Protein AF-A0A6B3GD17-F1 (afdb_monomer)

Sequence (99 aa):
FHRAARALLALPESGASGMTLGEFARRGRFSAYFHAHFLTPMVSAVWSCDPVTALRYPARYLFRFLDHHGMLTIGNSPVWRTVTGGSRSYVDRVVKQLA

Foldseek 3Di:
DLVLLVVVLPDDCVPAVQDFQLNSCVVVVPDPCCLVPPQQVVQCVVVVDDSVVSRRHRSNVVSVVCVVQVNSDDDPGDDDDADVVGPVVVVVVVVVVVD

pLDDT: mean 92.09, std 7.6, range [57.88, 97.5]

Structure (mmCIF, N/CA/C/O backbone):
data_AF-A0A6B3GD17-F1
#
_entry.id   AF-A0A6B3GD17-F1
#
loop_
_atom_site.group_PDB
_atom_site.id
_atom_site.type_symbol
_atom_site.label_atom_id
_atom_site.label_alt_id
_atom_site.label_comp_id
_atom_site.label_asym_id
_atom_site.label_entity_id
_atom_site.label_seq_id
_atom_site.pdbx_PDB_ins_code
_atom_site.Cartn_x
_atom_site.Cartn_y
_atom_site.Cartn_z
_atom_site.occupancy
_atom_site.B_iso_or_equiv
_atom_site.auth_seq_id
_atom_site.auth_comp_id
_atom_site.auth_asym_id
_atom_site.auth_atom_id
_atom_site.pdbx_PDB_model_num
ATOM 1 N N . PHE A 1 1 ? 7.833 5.224 -10.939 1.00 93.25 1 PHE A N 1
ATOM 2 C CA . PHE A 1 1 ? 6.561 4.776 -10.342 1.00 93.25 1 PHE A CA 1
ATOM 3 C C . PHE A 1 1 ? 5.635 5.949 -10.004 1.00 93.25 1 PHE A C 1
ATOM 5 O O . PHE A 1 1 ? 4.663 6.119 -10.727 1.00 93.25 1 PHE A O 1
ATOM 12 N N . HIS A 1 2 ? 5.957 6.817 -9.028 1.00 95.00 2 HIS A N 1
ATOM 13 C CA . HIS A 1 2 ? 5.066 7.912 -8.576 1.00 95.00 2 HIS A CA 1
ATOM 14 C C . HIS A 1 2 ? 4.503 8.797 -9.698 1.00 95.00 2 HIS A C 1
ATOM 16 O O . HIS A 1 2 ? 3.297 9.001 -9.767 1.00 95.00 2 HIS A O 1
ATOM 22 N N . ARG A 1 3 ? 5.347 9.260 -10.633 1.00 95.38 3 ARG A N 1
ATOM 23 C CA . ARG A 1 3 ? 4.896 10.056 -11.790 1.00 95.38 3 ARG A CA 1
ATOM 24 C C . ARG A 1 3 ? 3.839 9.331 -12.635 1.00 95.38 3 ARG A C 1
ATOM 26 O O . ARG A 1 3 ? 2.854 9.940 -13.022 1.00 95.38 3 ARG A O 1
ATOM 33 N N . ALA A 1 4 ? 4.034 8.039 -12.899 1.00 95.69 4 ALA A N 1
ATOM 34 C CA . ALA A 1 4 ? 3.093 7.235 -13.680 1.00 95.69 4 ALA A CA 1
ATOM 35 C C . ALA A 1 4 ? 1.783 6.980 -12.914 1.00 95.69 4 ALA A C 1
ATOM 37 O O . ALA A 1 4 ? 0.713 7.027 -13.510 1.00 95.69 4 ALA A O 1
ATOM 38 N N . ALA A 1 5 ? 1.859 6.776 -11.595 1.00 95.75 5 ALA A N 1
ATOM 39 C CA . ALA A 1 5 ? 0.681 6.655 -10.739 1.00 95.75 5 ALA A CA 1
ATOM 40 C C . ALA A 1 5 ? -0.149 7.953 -10.736 1.00 95.75 5 ALA A C 1
ATOM 42 O O . ALA A 1 5 ? -1.354 7.911 -10.962 1.00 95.75 5 ALA A O 1
ATOM 43 N N . ARG A 1 6 ? 0.501 9.118 -10.582 1.00 95.19 6 ARG A N 1
ATOM 44 C CA . ARG A 1 6 ? -0.157 10.435 -10.665 1.00 95.19 6 ARG A CA 1
ATOM 45 C C . ARG A 1 6 ? -0.754 10.706 -12.048 1.00 95.19 6 ARG A C 1
ATOM 47 O O . ARG A 1 6 ? -1.869 11.204 -12.134 1.00 95.19 6 ARG A O 1
ATOM 54 N N . ALA A 1 7 ? -0.055 10.332 -13.121 1.00 94.50 7 ALA A N 1
ATOM 55 C CA . ALA A 1 7 ? -0.593 10.439 -14.477 1.00 94.50 7 ALA A CA 1
ATOM 56 C C . ALA A 1 7 ? -1.865 9.595 -14.648 1.00 94.50 7 ALA A C 1
ATOM 58 O O . ALA A 1 7 ? -2.825 10.066 -15.245 1.00 94.50 7 ALA A O 1
ATOM 59 N N . LEU A 1 8 ? -1.910 8.386 -14.069 1.00 93.31 8 LEU A N 1
ATOM 60 C CA . LEU A 1 8 ? -3.117 7.559 -14.080 1.00 93.31 8 LEU A CA 1
ATOM 61 C C . LEU A 1 8 ? -4.274 8.223 -13.325 1.00 93.31 8 LEU A C 1
ATOM 63 O O . LEU A 1 8 ? -5.405 8.136 -13.793 1.00 93.31 8 LEU A O 1
ATOM 67 N N . LEU A 1 9 ? -4.009 8.888 -12.196 1.00 94.06 9 LEU A N 1
ATOM 68 C CA . LEU A 1 9 ? -5.031 9.623 -11.438 1.00 94.06 9 LEU A CA 1
ATOM 69 C C . LEU A 1 9 ? -5.573 10.844 -12.192 1.00 94.06 9 LEU A C 1
ATOM 71 O O . LEU A 1 9 ? -6.756 11.141 -12.070 1.00 94.06 9 LEU A O 1
ATOM 75 N N . ALA A 1 10 ? -4.739 11.512 -12.995 1.00 93.56 10 ALA A N 1
ATOM 76 C CA . ALA A 1 10 ? -5.142 12.670 -13.795 1.00 93.56 10 ALA A CA 1
ATOM 77 C C . ALA A 1 10 ? -6.070 12.316 -14.975 1.00 93.56 10 ALA A C 1
ATOM 79 O O . ALA A 1 10 ? -6.733 13.196 -15.520 1.00 93.56 10 ALA A O 1
ATOM 80 N N . LEU A 1 11 ? -6.130 11.042 -15.382 1.00 90.44 11 LEU A N 1
ATOM 81 C CA . LEU A 1 11 ? -7.063 10.589 -16.415 1.00 90.44 11 LEU A CA 1
ATOM 82 C C . LEU A 1 11 ? -8.509 10.559 -15.879 1.00 90.44 11 LEU A C 1
ATOM 84 O O . LEU A 1 11 ? -8.703 10.207 -14.709 1.00 90.44 11 LEU A O 1
ATOM 88 N N . PRO A 1 12 ? -9.528 10.813 -16.724 1.00 86.19 12 PRO A N 1
ATOM 89 C CA . PRO A 1 12 ? -10.933 10.642 -16.356 1.00 86.19 12 PRO A CA 1
ATOM 90 C C . PRO A 1 12 ? -11.232 9.227 -15.839 1.00 86.19 12 PRO A C 1
ATOM 92 O O . PRO A 1 12 ? -10.652 8.251 -16.317 1.00 86.19 12 PRO A O 1
ATOM 95 N N . GLU A 1 13 ? -12.166 9.106 -14.892 1.00 74.38 13 GLU A N 1
ATOM 96 C CA . GLU A 1 13 ? -12.552 7.823 -14.272 1.00 74.38 13 GLU A CA 1
ATOM 97 C C . GLU A 1 13 ? -12.997 6.765 -15.300 1.00 74.38 13 GLU A C 1
ATOM 99 O O . GLU A 1 13 ? -12.702 5.579 -15.149 1.00 74.38 13 GLU A O 1
ATOM 104 N N . SER A 1 14 ? -13.616 7.193 -16.404 1.00 68.50 14 SER A N 1
ATOM 105 C CA . SER A 1 14 ? -14.059 6.321 -17.498 1.00 68.50 14 SER A CA 1
ATOM 106 C C . SER A 1 14 ? -12.920 5.684 -18.310 1.00 68.50 14 SER A C 1
ATOM 108 O O . SER A 1 14 ? -13.155 4.701 -19.006 1.00 68.50 14 SER A O 1
ATO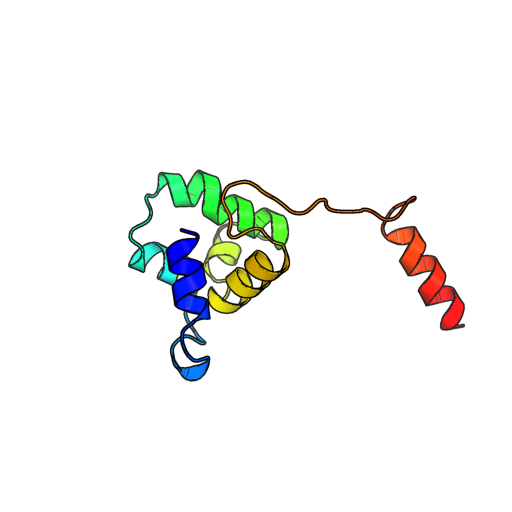M 110 N N . GLY A 1 15 ? -11.686 6.197 -18.231 1.00 57.88 15 GLY A N 1
ATOM 111 C CA . GLY A 1 15 ? -10.566 5.748 -19.071 1.00 57.88 15 GLY A CA 1
ATOM 112 C C . GLY A 1 15 ? -9.728 4.597 -18.502 1.00 57.88 15 GLY A C 1
ATOM 113 O O . GLY A 1 15 ? -8.877 4.059 -19.211 1.00 57.88 15 GLY A O 1
ATOM 114 N N . ALA A 1 16 ? -9.910 4.229 -17.226 1.00 60.91 16 ALA A N 1
ATOM 115 C CA . ALA A 1 16 ? -8.989 3.313 -16.539 1.00 60.91 16 ALA A CA 1
ATOM 116 C C . ALA A 1 16 ? -9.618 2.440 -15.433 1.00 60.91 16 ALA A C 1
ATOM 118 O O . ALA A 1 16 ? -8.870 1.851 -14.649 1.00 60.91 16 ALA A O 1
ATOM 119 N N . SER A 1 17 ? -10.951 2.339 -15.341 1.00 63.84 17 SER A N 1
ATOM 120 C CA . SER A 1 17 ? -11.633 1.745 -14.173 1.00 63.84 17 SER A CA 1
ATOM 121 C C . SER A 1 17 ? -11.333 0.258 -13.908 1.00 63.84 17 SER A C 1
ATOM 123 O O . SER A 1 17 ? -11.649 -0.233 -12.829 1.00 63.84 17 SER A O 1
ATOM 125 N N . GLY A 1 18 ? -10.697 -0.455 -14.844 1.00 82.38 18 GLY A N 1
ATOM 126 C CA . GLY A 1 18 ? -10.396 -1.887 -14.722 1.00 82.38 18 GLY A CA 1
ATOM 127 C C . GLY A 1 18 ? -8.914 -2.259 -14.643 1.00 82.38 18 GLY A C 1
ATOM 128 O O . GLY A 1 18 ? -8.609 -3.441 -14.534 1.00 82.38 18 GLY A O 1
ATOM 129 N N . MET A 1 19 ? -7.981 -1.301 -14.721 1.00 93.56 19 MET A N 1
ATOM 130 C CA . MET A 1 19 ? -6.553 -1.645 -14.738 1.00 93.56 19 MET A CA 1
ATOM 131 C C . MET A 1 19 ? -6.100 -2.160 -13.369 1.00 93.56 19 MET A C 1
ATOM 133 O O . MET A 1 19 ? -6.134 -1.432 -12.372 1.00 93.56 19 MET A O 1
ATOM 137 N N . THR A 1 20 ? -5.611 -3.395 -13.337 1.00 95.62 20 THR A N 1
ATOM 138 C CA . THR A 1 20 ? -4.979 -3.987 -12.154 1.00 95.62 20 THR A CA 1
ATOM 139 C C . THR A 1 20 ? -3.583 -3.410 -11.919 1.00 95.62 20 THR A C 1
ATOM 141 O O . THR A 1 20 ? -2.929 -2.886 -12.830 1.00 95.62 20 THR A O 1
ATOM 144 N N . LEU A 1 21 ? -3.082 -3.532 -10.691 1.00 95.31 21 LEU A N 1
ATOM 145 C CA . LEU A 1 21 ? -1.723 -3.125 -10.348 1.00 95.31 21 LEU A CA 1
ATOM 146 C C . LEU A 1 21 ? -0.665 -3.857 -11.185 1.00 95.31 21 LEU A C 1
ATOM 148 O O . LEU A 1 21 ? 0.292 -3.233 -11.647 1.00 95.31 21 LEU A O 1
ATOM 152 N N . GLY A 1 22 ? -0.846 -5.159 -11.413 1.00 95.56 22 GLY A N 1
ATOM 153 C CA . GLY A 1 22 ? 0.051 -5.962 -12.241 1.00 95.56 22 GLY A CA 1
ATOM 154 C C . GLY A 1 22 ? 0.082 -5.488 -13.696 1.00 95.56 22 GLY A C 1
ATOM 155 O O . GLY A 1 22 ? 1.155 -5.348 -14.285 1.00 95.56 22 GLY A O 1
ATOM 156 N N . GLU A 1 23 ? -1.074 -5.162 -14.280 1.00 95.69 23 GLU A N 1
ATOM 157 C CA . GLU A 1 23 ? -1.138 -4.606 -15.636 1.00 95.69 23 GLU A CA 1
ATOM 158 C C . GLU A 1 23 ? -0.497 -3.230 -15.732 1.00 95.69 23 GLU A C 1
ATOM 160 O O . GLU A 1 23 ? 0.257 -2.979 -16.677 1.00 95.69 23 GLU A O 1
ATOM 165 N N . PHE A 1 24 ? -0.762 -2.353 -14.761 1.00 95.75 24 PHE A N 1
ATOM 166 C CA . PHE A 1 24 ? -0.094 -1.060 -14.664 1.00 95.75 24 PHE A CA 1
ATOM 167 C C . PHE A 1 24 ? 1.422 -1.245 -14.640 1.00 95.75 24 PHE A C 1
ATOM 169 O O . PHE A 1 24 ? 2.151 -0.576 -15.377 1.00 95.75 24 PHE A O 1
ATOM 176 N N . ALA A 1 25 ? 1.901 -2.182 -13.824 1.00 95.81 25 ALA A N 1
ATOM 177 C CA . ALA A 1 25 ? 3.321 -2.355 -13.620 1.00 95.81 25 ALA A CA 1
ATOM 178 C C . ALA A 1 25 ? 4.030 -2.951 -14.848 1.00 95.81 25 ALA A C 1
ATOM 180 O O . ALA A 1 25 ? 5.113 -2.488 -15.227 1.00 95.81 25 ALA A O 1
ATOM 181 N N . ARG A 1 26 ? 3.361 -3.879 -15.546 1.00 95.56 26 ARG A N 1
ATOM 182 C CA . ARG A 1 26 ? 3.785 -4.411 -16.849 1.00 95.56 26 ARG A CA 1
ATOM 183 C C . ARG A 1 26 ? 3.819 -3.327 -17.928 1.00 95.56 26 ARG A C 1
ATOM 185 O O . ARG A 1 26 ? 4.825 -3.203 -18.624 1.00 95.56 26 ARG A O 1
ATOM 192 N N . ARG A 1 27 ? 2.759 -2.517 -18.063 1.00 95.12 27 ARG A N 1
ATOM 193 C CA . ARG A 1 27 ? 2.693 -1.405 -19.038 1.00 95.12 27 ARG A CA 1
ATOM 194 C C . ARG A 1 27 ? 3.765 -0.350 -18.767 1.00 95.12 27 ARG A C 1
ATOM 196 O O . ARG A 1 27 ? 4.373 0.161 -19.700 1.00 95.12 27 ARG A O 1
ATOM 203 N N . GLY A 1 28 ? 4.032 -0.069 -17.493 1.00 95.56 28 GLY A N 1
ATOM 204 C CA . GLY A 1 28 ? 5.097 0.831 -17.051 1.00 95.56 28 GLY A CA 1
ATOM 205 C C . GLY A 1 28 ? 6.513 0.261 -17.183 1.00 95.56 28 GLY A C 1
ATOM 206 O O . GLY A 1 28 ? 7.464 0.9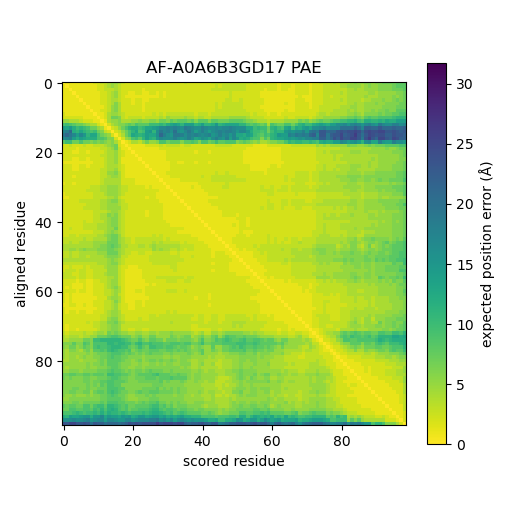83 -16.887 1.00 95.56 28 GLY A O 1
ATOM 207 N N . ARG A 1 29 ? 6.662 -1.00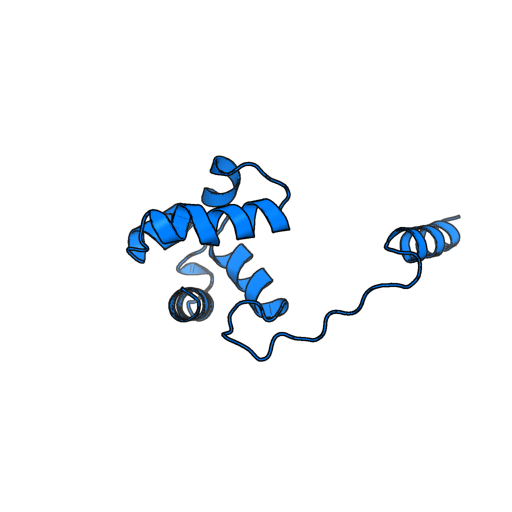4 -17.614 1.00 97.19 29 ARG A N 1
ATOM 208 C CA . ARG A 1 29 ? 7.941 -1.720 -17.757 1.00 97.19 29 ARG A CA 1
ATOM 209 C C . ARG A 1 29 ? 8.822 -1.645 -16.502 1.00 97.19 29 ARG A C 1
ATOM 211 O O . ARG A 1 29 ? 10.041 -1.514 -16.607 1.00 97.19 29 ARG A O 1
ATOM 218 N N . PHE A 1 30 ? 8.226 -1.708 -15.309 1.00 97.00 30 PHE A N 1
ATOM 219 C CA . PHE A 1 30 ? 9.024 -1.751 -14.081 1.00 97.00 30 PHE A CA 1
ATOM 220 C C . PHE A 1 30 ? 9.772 -3.087 -13.981 1.00 97.00 30 PHE A C 1
ATOM 222 O O . PHE A 1 30 ? 9.277 -4.125 -14.414 1.00 97.00 30 PHE A O 1
ATOM 229 N N . SER A 1 31 ? 10.981 -3.070 -13.420 1.00 97.44 31 SER A N 1
ATOM 230 C CA . SER A 1 31 ? 11.823 -4.268 -13.343 1.00 97.44 31 SER A CA 1
ATOM 231 C C . SER A 1 31 ? 11.230 -5.327 -12.4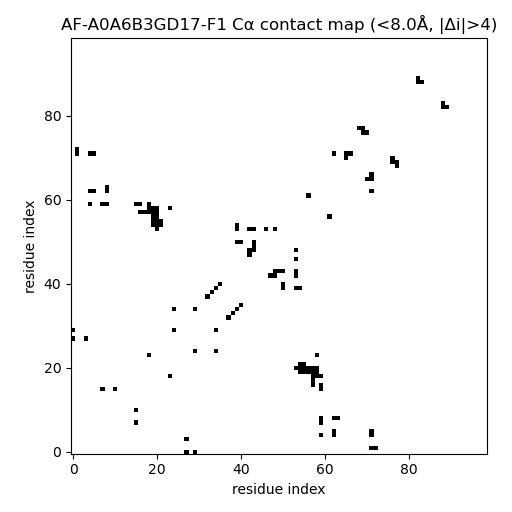11 1.00 97.44 31 SER A C 1
ATOM 233 O O . SER A 1 31 ? 10.509 -4.998 -11.467 1.00 97.44 31 SER A O 1
ATOM 235 N N . ALA A 1 32 ? 11.572 -6.600 -12.627 1.00 95.31 32 ALA A N 1
ATOM 236 C CA . ALA A 1 32 ? 11.201 -7.682 -11.711 1.00 95.31 32 ALA A CA 1
ATOM 237 C C . ALA A 1 32 ? 11.681 -7.400 -10.274 1.00 95.31 32 ALA A C 1
ATOM 239 O O . ALA A 1 32 ? 10.946 -7.626 -9.317 1.00 95.31 32 ALA A O 1
ATOM 240 N N . TYR A 1 33 ? 12.866 -6.796 -10.136 1.00 97.31 33 TYR A N 1
ATOM 241 C CA . TYR A 1 33 ? 13.392 -6.346 -8.850 1.00 97.31 33 TYR A CA 1
ATOM 242 C C . TYR A 1 33 ? 12.463 -5.329 -8.168 1.00 97.31 33 TYR A C 1
ATOM 244 O O . TYR A 1 33 ? 12.093 -5.497 -7.011 1.00 97.31 33 TYR A O 1
ATOM 252 N N . PHE A 1 34 ? 12.006 -4.303 -8.894 1.00 96.38 34 PHE A N 1
ATOM 253 C CA . PHE A 1 34 ? 11.055 -3.327 -8.356 1.00 96.38 34 PHE A CA 1
ATOM 254 C C . PHE A 1 34 ? 9.726 -3.978 -7.942 1.00 96.38 34 PHE A C 1
ATOM 256 O O . PHE A 1 34 ? 9.151 -3.619 -6.914 1.00 96.38 34 PHE A O 1
ATOM 263 N N . HIS A 1 35 ? 9.245 -4.954 -8.717 1.00 94.25 35 HIS A N 1
ATOM 264 C CA . HIS A 1 35 ? 8.029 -5.694 -8.379 1.00 94.25 35 HIS A CA 1
ATOM 265 C C . HIS A 1 35 ? 8.180 -6.467 -7.066 1.00 94.25 35 HIS A C 1
ATOM 267 O O . HIS A 1 35 ? 7.318 -6.356 -6.192 1.00 94.25 35 HIS A O 1
ATOM 273 N N . ALA A 1 36 ? 9.270 -7.221 -6.927 1.00 94.69 36 ALA A N 1
ATOM 274 C CA . ALA A 1 36 ? 9.506 -8.102 -5.788 1.00 94.69 36 ALA A CA 1
ATOM 275 C C . ALA A 1 36 ? 9.877 -7.345 -4.505 1.00 94.69 36 ALA A C 1
ATOM 277 O O . ALA A 1 36 ? 9.494 -7.773 -3.421 1.00 94.69 36 ALA A O 1
ATOM 278 N N . HIS A 1 37 ? 10.589 -6.220 -4.615 1.00 96.31 37 HIS A N 1
ATOM 279 C CA . HIS A 1 37 ? 11.185 -5.547 -3.455 1.00 96.31 37 HIS A CA 1
ATOM 280 C C . HIS A 1 37 ? 10.523 -4.225 -3.067 1.00 96.31 37 HIS A C 1
ATOM 282 O O . HIS A 1 37 ? 10.812 -3.700 -1.996 1.00 96.31 37 HIS A O 1
ATOM 288 N N . PHE A 1 38 ? 9.631 -3.681 -3.898 1.00 93.94 38 PHE A N 1
ATOM 289 C CA . PHE A 1 38 ? 8.903 -2.457 -3.566 1.00 93.94 38 PHE A CA 1
ATOM 290 C C . PHE A 1 38 ? 7.401 -2.617 -3.768 1.00 93.94 38 PHE A C 1
ATOM 292 O O . PHE A 1 38 ? 6.634 -2.490 -2.818 1.00 93.94 38 PHE A O 1
ATOM 299 N N . LEU A 1 39 ? 6.971 -2.918 -4.996 1.00 94.69 39 LEU A N 1
ATOM 300 C CA . LEU A 1 39 ? 5.558 -2.830 -5.359 1.00 94.69 39 LEU A CA 1
ATOM 301 C C . LEU A 1 39 ? 4.693 -3.832 -4.593 1.00 94.69 39 LEU A C 1
ATOM 303 O O . LEU A 1 39 ? 3.703 -3.448 -3.977 1.00 94.69 39 LEU A O 1
ATOM 307 N N . THR A 1 40 ? 5.075 -5.108 -4.636 1.00 95.19 40 THR A N 1
ATOM 308 C CA . THR A 1 40 ? 4.292 -6.184 -4.023 1.00 95.19 40 THR A CA 1
ATOM 309 C C . THR A 1 40 ? 4.330 -6.103 -2.497 1.00 95.19 40 THR A C 1
ATOM 311 O O . THR A 1 40 ? 3.255 -6.064 -1.903 1.00 95.19 40 THR A O 1
ATOM 314 N N . PRO A 1 41 ? 5.505 -5.962 -1.840 1.00 95.94 41 PRO A N 1
ATOM 315 C CA . PRO A 1 41 ? 5.556 -5.839 -0.383 1.00 95.94 41 PRO A CA 1
ATOM 316 C C . PRO A 1 41 ? 4.775 -4.636 0.157 1.00 95.94 41 PRO A C 1
ATOM 318 O O . PRO A 1 41 ? 4.083 -4.767 1.162 1.00 95.94 41 PRO A O 1
ATOM 321 N N . MET A 1 42 ? 4.827 -3.481 -0.521 1.00 94.25 42 MET A N 1
ATOM 322 C CA . MET A 1 42 ? 4.091 -2.281 -0.106 1.00 94.25 42 MET A CA 1
ATOM 323 C C . MET A 1 42 ? 2.577 -2.525 -0.076 1.00 94.25 42 MET A C 1
ATOM 325 O O . MET A 1 42 ? 1.905 -2.158 0.886 1.00 94.25 42 MET A O 1
ATOM 329 N N . VAL A 1 43 ? 2.030 -3.145 -1.122 1.00 94.94 43 VAL A N 1
ATOM 330 C CA . VAL A 1 43 ? 0.583 -3.382 -1.224 1.00 94.94 43 VAL A CA 1
ATOM 331 C C . VAL A 1 43 ? 0.153 -4.542 -0.332 1.00 94.94 43 VAL A C 1
ATOM 333 O O . VAL A 1 43 ? -0.850 -4.433 0.367 1.00 94.94 43 VAL A O 1
ATOM 336 N N . SER A 1 44 ? 0.937 -5.614 -0.252 1.00 96.00 44 SER A N 1
ATOM 337 C CA . SER A 1 44 ? 0.676 -6.685 0.712 1.00 96.00 44 SER A CA 1
ATOM 338 C C . SER A 1 44 ? 0.643 -6.167 2.152 1.00 96.00 44 SER A C 1
ATOM 340 O O . SER A 1 44 ? -0.242 -6.565 2.904 1.00 96.00 44 SER A O 1
ATOM 342 N N . ALA A 1 45 ? 1.535 -5.244 2.529 1.00 94.44 45 ALA A N 1
ATOM 343 C CA . ALA A 1 45 ? 1.562 -4.668 3.874 1.00 94.44 45 ALA A CA 1
ATOM 344 C C . ALA A 1 45 ? 0.318 -3.822 4.182 1.00 94.44 45 ALA A C 1
ATOM 346 O O . ALA A 1 45 ? -0.288 -3.977 5.239 1.00 94.44 45 ALA A O 1
ATOM 347 N N . VAL A 1 46 ? -0.091 -2.945 3.263 1.00 91.88 46 VAL A N 1
ATOM 348 C CA . VAL A 1 46 ? -1.219 -2.035 3.516 1.00 91.88 46 VAL A CA 1
ATOM 349 C C . VAL A 1 46 ? -2.570 -2.765 3.473 1.00 91.88 46 VAL A C 1
ATOM 351 O O . VAL A 1 46 ? -3.464 -2.423 4.242 1.00 91.88 46 VAL A O 1
ATOM 354 N N . TRP A 1 47 ? -2.717 -3.796 2.635 1.00 92.00 47 TRP A N 1
ATOM 355 C CA . TRP A 1 47 ? -3.964 -4.568 2.512 1.00 92.00 47 TRP A CA 1
ATOM 356 C C . TRP A 1 47 ? -3.953 -5.896 3.272 1.00 92.00 47 TRP A C 1
ATOM 358 O O . TRP A 1 47 ? -4.934 -6.631 3.203 1.00 92.00 47 TRP A O 1
ATOM 368 N N . SER A 1 48 ? -2.869 -6.211 3.990 1.00 94.38 48 SER A N 1
ATOM 369 C CA . SER A 1 48 ? -2.703 -7.476 4.723 1.00 94.38 48 SER A CA 1
ATOM 370 C C . SER A 1 48 ? -3.086 -8.698 3.871 1.00 94.38 48 SER A C 1
ATOM 372 O O . SER A 1 48 ? -3.848 -9.561 4.302 1.00 94.38 48 SER A O 1
ATOM 374 N N . CYS A 1 49 ? -2.593 -8.741 2.629 1.00 94.38 49 CYS A N 1
ATOM 375 C CA . CYS A 1 49 ? -2.953 -9.755 1.635 1.00 94.38 49 CYS A CA 1
ATOM 376 C C . CYS A 1 49 ? -1.722 -10.407 0.996 1.00 94.38 49 CYS A C 1
ATOM 378 O O . CYS A 1 49 ? -0.612 -9.865 1.037 1.00 94.38 49 CYS A O 1
ATOM 380 N N . ASP A 1 50 ? -1.917 -11.576 0.384 1.00 96.12 50 ASP A N 1
ATOM 381 C CA . ASP A 1 50 ? -0.846 -12.301 -0.293 1.00 96.12 50 ASP A CA 1
ATOM 382 C C . ASP A 1 50 ? -0.355 -11.575 -1.572 1.00 96.12 50 ASP A C 1
A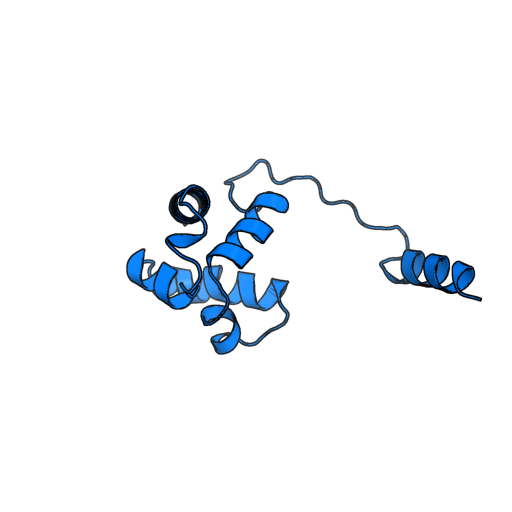TOM 384 O O . ASP A 1 50 ? -1.077 -10.752 -2.149 1.00 96.12 50 ASP A O 1
ATOM 388 N N . PRO A 1 51 ? 0.866 -11.884 -2.052 1.00 92.69 51 PRO A N 1
ATOM 389 C CA . PRO A 1 51 ? 1.461 -11.253 -3.232 1.00 92.69 51 PRO A CA 1
ATOM 390 C C . PRO A 1 51 ? 0.619 -11.320 -4.514 1.00 92.69 51 PRO A C 1
ATOM 392 O O . PRO A 1 51 ? 0.634 -10.383 -5.317 1.00 92.69 51 PRO A O 1
ATOM 395 N N . VAL A 1 52 ? -0.102 -12.422 -4.738 1.00 93.56 52 VAL A N 1
ATOM 396 C CA . VAL A 1 52 ? -0.897 -12.616 -5.959 1.00 93.56 52 VAL A CA 1
ATOM 397 C C . VAL A 1 52 ? -2.136 -11.733 -5.905 1.00 93.56 52 VAL A C 1
ATOM 399 O O . VAL A 1 52 ? -2.459 -11.058 -6.888 1.00 93.56 52 VAL A O 1
ATOM 402 N N . THR A 1 53 ? -2.796 -11.683 -4.749 1.00 93.88 53 THR A N 1
ATOM 403 C CA . THR A 1 53 ? -3.937 -10.792 -4.507 1.00 93.88 53 THR A CA 1
ATOM 404 C C . THR A 1 53 ? -3.536 -9.323 -4.622 1.00 93.88 53 THR A C 1
ATOM 406 O O . THR A 1 53 ? -4.236 -8.553 -5.284 1.00 93.88 53 THR A O 1
ATOM 409 N N . ALA A 1 54 ? -2.373 -8.941 -4.089 1.00 94.00 54 ALA A N 1
ATOM 410 C CA . ALA A 1 54 ? -1.859 -7.574 -4.176 1.00 94.00 54 ALA A CA 1
ATOM 411 C C . ALA A 1 54 ? -1.766 -7.062 -5.629 1.00 94.00 54 ALA A C 1
ATOM 413 O O . ALA A 1 54 ? -2.148 -5.927 -5.920 1.00 94.00 54 ALA A O 1
ATOM 414 N N . LEU A 1 55 ? -1.318 -7.900 -6.572 1.00 93.81 55 LEU A N 1
ATOM 415 C CA . LEU A 1 55 ? -1.181 -7.512 -7.984 1.00 93.81 55 LEU A CA 1
ATOM 416 C C . LEU A 1 55 ? -2.514 -7.423 -8.742 1.00 93.81 55 LEU A C 1
ATOM 418 O O . LEU A 1 55 ? -2.579 -6.749 -9.772 1.00 93.81 55 LEU A O 1
ATOM 422 N N . ARG A 1 56 ? -3.576 -8.067 -8.250 1.00 94.38 56 ARG A N 1
ATOM 423 C CA . ARG A 1 56 ? -4.927 -8.002 -8.842 1.00 94.38 56 ARG A CA 1
ATOM 424 C C . ARG A 1 56 ? -5.703 -6.761 -8.417 1.00 94.38 56 ARG A C 1
ATOM 426 O O . ARG A 1 56 ? -6.745 -6.462 -8.992 1.00 94.38 56 ARG A O 1
ATOM 433 N N . TYR A 1 57 ? -5.200 -6.039 -7.423 1.00 91.75 57 TYR A N 1
ATOM 434 C CA . TYR A 1 57 ? -5.888 -4.895 -6.859 1.00 91.75 57 TYR A CA 1
ATOM 435 C C . TYR A 1 57 ? -6.037 -3.746 -7.883 1.00 91.75 57 TYR A C 1
ATOM 437 O O . TYR A 1 57 ? -5.106 -3.511 -8.664 1.00 91.75 57 TYR A O 1
ATOM 445 N N . PRO A 1 58 ? -7.166 -3.007 -7.907 1.00 93.75 58 PRO A N 1
ATOM 446 C CA . PRO A 1 58 ? -7.363 -1.907 -8.852 1.00 93.75 58 PRO A CA 1
ATOM 447 C C . PRO A 1 58 ? -6.321 -0.794 -8.670 1.00 93.75 58 PRO A C 1
ATOM 449 O O . PRO A 1 58 ? -6.231 -0.168 -7.608 1.00 93.75 58 PRO A O 1
ATOM 452 N N . ALA A 1 59 ? -5.551 -0.504 -9.724 1.00 94.56 59 ALA A N 1
ATOM 453 C CA . ALA A 1 59 ? -4.420 0.423 -9.667 1.00 94.56 59 ALA A CA 1
ATOM 454 C C . ALA A 1 59 ? -4.856 1.843 -9.281 1.00 94.56 59 ALA A C 1
ATOM 456 O O . ALA A 1 59 ? -4.233 2.478 -8.433 1.00 94.56 59 ALA A O 1
ATOM 457 N N . ARG A 1 60 ? -5.964 2.331 -9.856 1.00 94.38 60 ARG A N 1
ATOM 458 C CA . ARG A 1 60 ? -6.499 3.668 -9.557 1.00 94.38 60 ARG A CA 1
ATOM 459 C C . ARG A 1 60 ? -6.857 3.829 -8.084 1.00 94.38 60 ARG A C 1
ATOM 461 O O . ARG A 1 60 ? -6.471 4.822 -7.474 1.00 94.38 60 ARG A O 1
ATOM 468 N N . TYR A 1 61 ? -7.577 2.857 -7.523 1.00 92.31 61 TYR A N 1
ATOM 469 C CA . TYR A 1 61 ? -7.980 2.905 -6.120 1.00 92.31 61 TYR A CA 1
ATOM 470 C C . TYR A 1 61 ? -6.751 2.933 -5.213 1.00 92.31 61 TYR A C 1
ATOM 472 O O . TYR A 1 61 ? -6.653 3.783 -4.329 1.00 92.31 61 TYR A O 1
ATOM 480 N N . LEU A 1 62 ? -5.785 2.043 -5.468 1.00 94.12 62 LEU A N 1
ATOM 481 C CA . LEU A 1 62 ? -4.519 2.024 -4.741 1.00 94.12 62 LEU A CA 1
ATOM 482 C C . LEU A 1 62 ? -3.814 3.380 -4.814 1.00 94.12 62 LEU A C 1
ATOM 484 O O . LEU A 1 62 ? -3.410 3.917 -3.790 1.00 94.12 62 LEU A O 1
ATOM 488 N N . PHE A 1 63 ? -3.668 3.961 -6.002 1.00 95.06 63 PHE A N 1
ATOM 489 C CA . PHE A 1 63 ? -2.942 5.222 -6.148 1.00 95.06 63 PHE A CA 1
ATOM 490 C C . PHE A 1 63 ? -3.661 6.385 -5.482 1.00 95.06 63 PHE A C 1
ATOM 492 O O . PHE A 1 63 ? -2.990 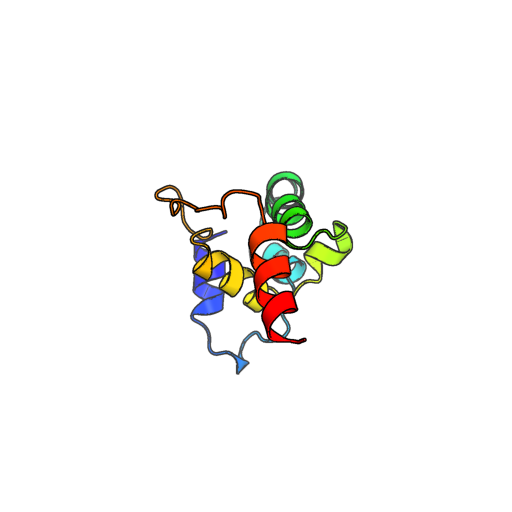7.236 -4.908 1.00 95.06 63 PHE A O 1
ATOM 499 N N . ARG A 1 64 ? -4.998 6.398 -5.476 1.00 94.75 64 ARG A N 1
ATOM 500 C CA . ARG A 1 64 ? -5.769 7.396 -4.729 1.00 94.75 64 ARG A CA 1
ATOM 501 C C . ARG A 1 64 ? -5.525 7.274 -3.228 1.00 94.75 64 ARG A C 1
ATOM 503 O O . ARG A 1 64 ? -5.305 8.284 -2.568 1.00 94.75 64 ARG A O 1
ATOM 510 N N . PHE A 1 65 ? -5.497 6.045 -2.706 1.00 94.38 65 PHE A N 1
ATOM 511 C CA . PHE A 1 65 ? -5.109 5.793 -1.320 1.00 94.38 65 PHE A CA 1
ATOM 512 C C . PHE A 1 65 ? -3.695 6.321 -1.049 1.00 94.38 65 PHE A C 1
ATOM 514 O O . PHE A 1 65 ? -3.510 7.125 -0.141 1.00 94.38 65 PHE A O 1
ATOM 521 N N . LEU A 1 66 ? -2.705 5.933 -1.856 1.00 94.06 66 LEU A N 1
ATOM 522 C CA . LEU A 1 66 ? -1.317 6.359 -1.660 1.00 94.06 66 LEU A CA 1
ATOM 523 C C . LEU A 1 66 ? -1.154 7.886 -1.753 1.00 94.06 66 LEU A C 1
ATOM 525 O O . LEU A 1 66 ? -0.376 8.453 -0.993 1.00 94.06 66 LEU A O 1
ATOM 529 N N . ASP A 1 67 ? -1.879 8.564 -2.645 1.00 94.25 67 ASP A N 1
ATOM 530 C CA . ASP A 1 67 ? -1.833 10.027 -2.773 1.00 94.25 67 ASP A CA 1
ATOM 531 C C . ASP A 1 67 ? -2.410 10.721 -1.532 1.00 94.25 67 ASP A C 1
ATOM 533 O O . ASP A 1 67 ? -1.746 11.580 -0.954 1.00 94.25 67 ASP A O 1
ATOM 537 N N . HIS A 1 68 ? -3.576 10.275 -1.045 1.00 92.50 68 HIS A N 1
ATOM 538 C CA . HIS A 1 68 ? -4.174 10.791 0.195 1.00 92.50 68 HIS A CA 1
ATOM 539 C C . HIS A 1 68 ? -3.270 10.602 1.423 1.00 92.50 68 HIS A C 1
ATOM 541 O O . HIS A 1 68 ? -3.313 11.407 2.349 1.00 92.50 68 HIS A O 1
ATOM 547 N N . HIS A 1 69 ? -2.438 9.559 1.430 1.00 91.81 69 HIS A N 1
ATOM 548 C CA . HIS A 1 69 ? -1.513 9.261 2.525 1.00 91.81 69 HIS A CA 1
ATOM 549 C C . HIS A 1 69 ? -0.125 9.898 2.339 1.00 91.81 69 HIS A C 1
ATOM 551 O O . HIS A 1 69 ? 0.783 9.650 3.136 1.00 91.81 69 HIS A O 1
ATOM 557 N N . GLY A 1 70 ? 0.070 10.707 1.290 1.00 91.56 70 GLY A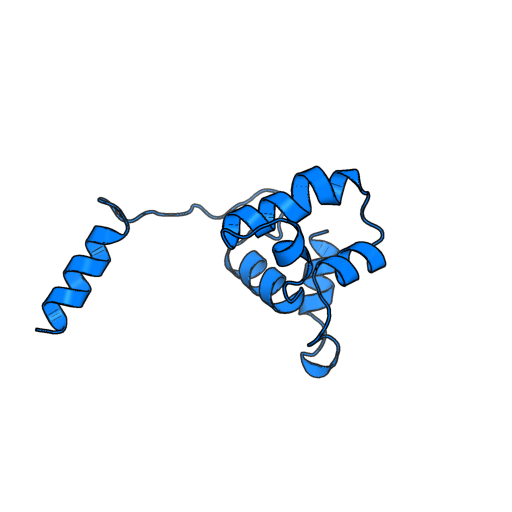 N 1
ATOM 558 C CA . GLY A 1 70 ? 1.356 11.337 0.993 1.00 91.56 70 GLY A CA 1
ATOM 559 C C . GLY A 1 70 ? 2.454 10.330 0.635 1.00 91.56 70 GLY A C 1
ATOM 560 O O . GLY A 1 70 ? 3.628 10.598 0.853 1.00 91.56 70 GLY A O 1
ATOM 561 N N . MET A 1 71 ? 2.090 9.165 0.096 1.00 92.19 71 MET A N 1
ATOM 562 C CA . MET A 1 71 ? 3.007 8.073 -0.257 1.00 92.19 71 MET A CA 1
ATOM 563 C C . MET A 1 71 ? 3.433 8.093 -1.735 1.00 92.19 71 MET A C 1
ATOM 565 O O . MET A 1 71 ? 4.215 7.251 -2.161 1.00 92.19 71 MET A O 1
ATOM 569 N N . LEU A 1 72 ? 2.950 9.053 -2.539 1.00 93.19 72 LEU A N 1
ATOM 570 C CA . LEU A 1 72 ? 3.366 9.254 -3.939 1.00 93.19 72 LEU A CA 1
ATOM 571 C C . LEU A 1 72 ? 4.386 10.395 -4.110 1.00 93.19 72 LEU A C 1
ATOM 573 O O . LEU A 1 72 ? 4.347 11.140 -5.096 1.00 93.19 72 LEU A O 1
ATOM 577 N N . THR A 1 73 ? 5.291 10.565 -3.150 1.00 88.56 73 THR A N 1
ATOM 578 C CA . THR A 1 73 ? 6.362 11.577 -3.164 1.00 88.56 73 THR A CA 1
ATOM 579 C C . THR A 1 73 ? 7.709 10.946 -2.811 1.00 88.56 73 THR A C 1
ATOM 581 O O . THR A 1 73 ? 7.772 9.811 -2.344 1.00 88.56 73 THR A O 1
ATOM 584 N N . ILE A 1 74 ? 8.798 11.657 -3.090 1.00 85.69 74 ILE A N 1
ATOM 585 C CA . ILE A 1 74 ? 10.141 11.311 -2.621 1.00 85.69 74 ILE A CA 1
ATOM 586 C C . ILE A 1 74 ? 10.512 12.362 -1.574 1.00 85.69 74 ILE A C 1
ATOM 588 O O . ILE A 1 74 ? 10.655 13.534 -1.912 1.00 85.69 74 ILE A O 1
ATOM 592 N N . GLY A 1 75 ? 10.635 11.947 -0.312 1.00 84.25 75 GLY A N 1
ATOM 593 C CA . GLY A 1 75 ? 10.823 12.872 0.809 1.00 84.25 75 GLY A CA 1
ATOM 594 C C . GLY A 1 75 ? 9.561 13.674 1.150 1.00 84.25 75 GLY A C 1
ATOM 595 O O . GLY A 1 75 ? 8.522 13.527 0.506 1.00 84.25 75 GLY A O 1
ATOM 596 N N . ASN A 1 76 ? 9.651 14.515 2.185 1.00 83.75 76 ASN A N 1
ATOM 597 C CA . ASN A 1 76 ? 8.528 15.301 2.722 1.00 83.75 76 ASN A CA 1
ATOM 598 C C . ASN A 1 76 ? 7.294 14.455 3.078 1.00 83.75 76 ASN A C 1
ATOM 600 O O . ASN A 1 76 ? 6.157 14.885 2.882 1.00 83.75 76 ASN A O 1
ATOM 604 N N . SER A 1 77 ? 7.517 13.240 3.586 1.00 83.69 77 SER A N 1
ATOM 605 C CA . SER A 1 77 ? 6.430 12.397 4.072 1.00 83.69 77 SER A CA 1
ATOM 606 C C . SER A 1 77 ? 5.675 13.120 5.191 1.00 83.69 77 SER A C 1
ATOM 608 O O . SER A 1 77 ? 6.312 13.729 6.057 1.00 83.69 77 SER A O 1
ATOM 610 N N . PRO A 1 78 ? 4.333 13.058 5.204 1.00 87.19 78 PRO A N 1
ATOM 611 C CA . PRO A 1 78 ? 3.564 13.658 6.281 1.00 87.19 78 PRO A CA 1
ATOM 612 C C . PRO A 1 78 ? 3.943 13.023 7.622 1.00 87.19 78 PRO A C 1
ATOM 614 O O . PRO A 1 78 ? 4.288 11.843 7.697 1.00 87.19 78 PRO A O 1
ATOM 617 N N . VAL A 1 79 ? 3.849 13.801 8.698 1.00 90.06 79 VAL A N 1
ATOM 618 C CA . VAL A 1 79 ? 4.021 13.275 10.056 1.00 90.06 79 VAL A CA 1
ATOM 619 C C . VAL A 1 79 ? 2.737 12.554 10.449 1.00 90.06 79 VAL A C 1
ATOM 621 O O . VAL A 1 79 ? 1.70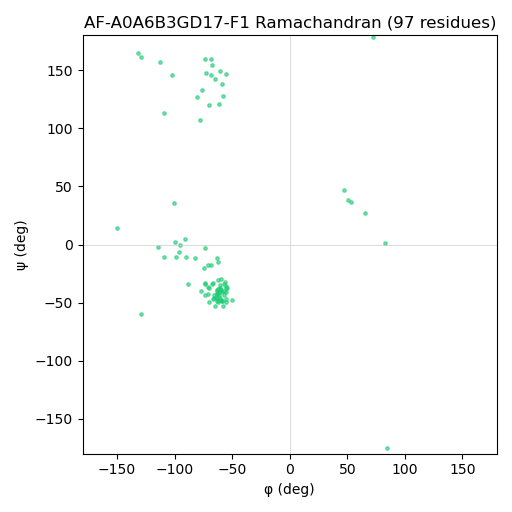7 13.185 10.692 1.00 90.06 79 VAL A O 1
ATOM 624 N N . TRP A 1 80 ? 2.790 11.226 10.492 1.00 90.19 80 TRP A N 1
ATOM 625 C CA . TRP A 1 80 ? 1.647 10.413 10.894 1.00 90.19 80 TRP A CA 1
ATOM 626 C C . TRP A 1 80 ? 1.490 10.468 12.412 1.00 90.19 80 TRP A C 1
ATOM 628 O O . TRP A 1 80 ? 2.454 10.308 13.160 1.00 90.19 80 TRP A O 1
ATOM 638 N N . ARG A 1 81 ? 0.260 10.697 12.870 1.00 92.62 81 ARG A N 1
ATOM 639 C CA . ARG A 1 81 ? -0.091 10.678 14.292 1.00 92.62 81 ARG A CA 1
ATOM 640 C C . ARG A 1 81 ? -0.796 9.376 14.624 1.00 92.62 81 ARG A C 1
ATOM 642 O O . ARG A 1 81 ? -1.567 8.857 13.822 1.00 92.62 81 ARG A O 1
ATOM 649 N N . THR A 1 82 ? -0.564 8.885 15.831 1.00 94.00 82 THR A N 1
ATOM 650 C CA . THR A 1 82 ? -1.270 7.734 16.386 1.00 94.00 82 THR A CA 1
ATOM 651 C C . THR A 1 82 ? -2.144 8.176 17.552 1.00 94.00 82 THR A C 1
ATOM 653 O O . THR A 1 82 ? -1.926 9.223 18.163 1.00 94.00 82 THR A O 1
ATOM 656 N N . VAL A 1 83 ? -3.172 7.385 17.850 1.00 96.00 83 VAL A N 1
ATOM 657 C CA . VAL A 1 83 ? -4.001 7.592 19.039 1.00 96.00 83 VAL A CA 1
ATOM 658 C C . VAL A 1 83 ? -3.272 7.004 20.243 1.00 96.00 83 VAL A C 1
ATOM 660 O O . VAL A 1 83 ? -2.899 5.830 20.229 1.00 96.00 83 VAL A O 1
ATOM 663 N N . THR A 1 84 ? -3.094 7.795 21.301 1.00 96.31 84 THR A N 1
ATOM 664 C CA . THR A 1 84 ? -2.545 7.309 22.574 1.00 96.31 84 THR A CA 1
ATOM 665 C C . THR A 1 84 ? -3.408 6.165 23.121 1.00 96.31 84 THR A C 1
ATOM 667 O O . THR A 1 84 ? -4.632 6.280 23.225 1.00 96.31 84 THR A O 1
ATOM 670 N N . GLY A 1 85 ? -2.776 5.033 23.444 1.00 95.69 85 GLY A N 1
ATOM 671 C CA . GLY A 1 85 ? -3.468 3.796 23.839 1.00 95.69 85 GLY A CA 1
ATOM 672 C C . GLY A 1 85 ? -3.971 2.930 22.671 1.00 95.69 85 GLY A C 1
ATOM 673 O O . GLY A 1 85 ? -4.538 1.866 22.902 1.00 95.69 85 GLY A O 1
ATOM 674 N N . GLY A 1 86 ? -3.727 3.335 21.420 1.00 96.38 86 GLY A N 1
ATOM 675 C CA . GLY A 1 86 ? -4.013 2.542 20.223 1.00 96.38 86 GLY A CA 1
ATOM 676 C C . GLY A 1 86 ? -5.450 2.652 19.710 1.00 96.38 86 GLY A C 1
ATOM 677 O O . GLY A 1 86 ? -6.263 3.431 20.206 1.00 96.38 86 GLY A O 1
ATOM 678 N N . SER A 1 87 ? -5.766 1.861 18.679 1.00 95.69 87 SER A N 1
ATOM 679 C CA . SER A 1 87 ? -7.074 1.901 18.010 1.00 95.69 87 SER A CA 1
ATOM 680 C C . SER A 1 87 ? -8.239 1.521 18.928 1.00 95.69 87 SER A C 1
ATOM 682 O O . SER A 1 87 ? -9.327 2.084 18.816 1.00 95.69 87 SER A O 1
ATOM 684 N N . ARG A 1 88 ? -7.995 0.643 19.909 1.00 96.12 88 ARG A N 1
ATOM 685 C CA . ARG A 1 88 ? -8.980 0.269 20.934 1.00 96.12 88 ARG A CA 1
ATOM 686 C C . ARG A 1 88 ? -9.549 1.491 21.666 1.00 96.12 88 ARG A C 1
ATOM 688 O O . ARG A 1 88 ? -10.751 1.553 21.885 1.00 96.12 88 ARG A O 1
ATOM 695 N N . SER A 1 89 ? -8.725 2.511 21.932 1.00 97.31 89 SER A N 1
ATOM 696 C CA . SER A 1 89 ? -9.141 3.734 22.632 1.00 97.31 89 SER A CA 1
ATOM 697 C C . SER A 1 89 ? -10.296 4.482 21.962 1.00 97.31 89 SER A C 1
ATOM 699 O O . SER A 1 89 ? -11.078 5.135 22.660 1.00 97.31 89 SER A O 1
ATOM 701 N N . TYR A 1 90 ? -10.382 4.474 20.625 1.00 95.19 90 TYR A N 1
ATOM 702 C CA . TYR A 1 90 ? -11.503 5.111 19.926 1.00 95.19 90 TYR A CA 1
ATOM 703 C C . TYR A 1 90 ? -12.675 4.144 19.743 1.00 95.19 90 TYR A C 1
ATOM 705 O O . TYR A 1 90 ? -13.818 4.581 19.845 1.00 95.19 90 TYR A O 1
ATOM 713 N N . VAL A 1 91 ? -12.414 2.846 19.550 1.00 96.62 91 VAL A N 1
ATOM 714 C CA . VAL A 1 91 ? -13.468 1.820 19.469 1.00 96.62 91 VAL A CA 1
ATOM 715 C C . VAL A 1 91 ? -14.292 1.803 20.757 1.00 96.62 91 VAL A C 1
ATOM 717 O O . VAL A 1 91 ? -15.512 1.930 20.697 1.00 96.62 91 VAL A O 1
ATOM 720 N N . ASP A 1 92 ? -13.637 1.770 21.919 1.00 96.69 92 ASP A N 1
ATOM 721 C CA . ASP A 1 92 ? -14.307 1.753 23.225 1.00 96.69 92 ASP A CA 1
ATOM 722 C C . ASP A 1 92 ? -15.173 3.003 23.450 1.00 96.69 92 ASP A C 1
ATOM 724 O O . ASP A 1 92 ? -16.228 2.933 24.079 1.00 96.69 92 ASP A O 1
ATOM 728 N N . ARG A 1 93 ? -14.746 4.166 22.937 1.00 95.69 93 ARG A N 1
ATOM 729 C CA . ARG A 1 93 ? -15.526 5.411 23.026 1.00 95.69 93 ARG A CA 1
ATOM 730 C C . ARG A 1 93 ? -16.757 5.384 22.129 1.00 95.69 93 ARG A C 1
ATOM 732 O O . ARG A 1 93 ? -17.811 5.812 22.580 1.00 95.69 93 ARG A O 1
ATOM 739 N N . VAL A 1 94 ? -16.625 4.891 20.897 1.00 97.00 94 VAL A N 1
ATOM 740 C CA . VAL A 1 94 ? -17.750 4.774 19.955 1.00 97.00 94 VAL A CA 1
ATOM 741 C C . VAL A 1 94 ? -18.791 3.796 20.492 1.00 97.00 94 VAL A C 1
ATOM 743 O O . VAL A 1 94 ? -19.969 4.128 20.522 1.00 97.00 94 VAL A O 1
ATOM 746 N N . VAL A 1 95 ? -18.367 2.630 20.991 1.00 97.50 95 VAL A N 1
ATOM 747 C CA . VAL A 1 95 ? -19.283 1.608 21.528 1.00 97.50 95 VAL A CA 1
ATOM 748 C C . VAL A 1 95 ? -20.092 2.134 22.717 1.00 97.50 95 VAL A C 1
ATOM 750 O O . VAL A 1 95 ? -21.286 1.873 22.797 1.00 97.50 95 VAL A O 1
ATOM 753 N N . LYS A 1 96 ? -19.490 2.947 23.595 1.00 96.38 96 LYS A N 1
ATOM 754 C CA . LYS A 1 96 ? -20.199 3.601 24.713 1.00 96.38 96 LYS A CA 1
ATOM 755 C C . LYS A 1 96 ? -21.306 4.574 24.290 1.00 96.38 96 LYS A C 1
ATOM 757 O O . LYS A 1 96 ? -22.065 4.988 25.151 1.00 96.38 96 LYS A O 1
ATOM 762 N N . GLN A 1 97 ? -21.357 4.995 23.025 1.00 94.38 97 GLN A N 1
ATOM 763 C CA . GLN A 1 97 ? -22.412 5.869 22.489 1.00 94.38 97 GLN A CA 1
ATOM 764 C C . GLN A 1 97 ? -23.532 5.083 21.787 1.00 94.38 97 GLN A C 1
ATOM 766 O O . GLN A 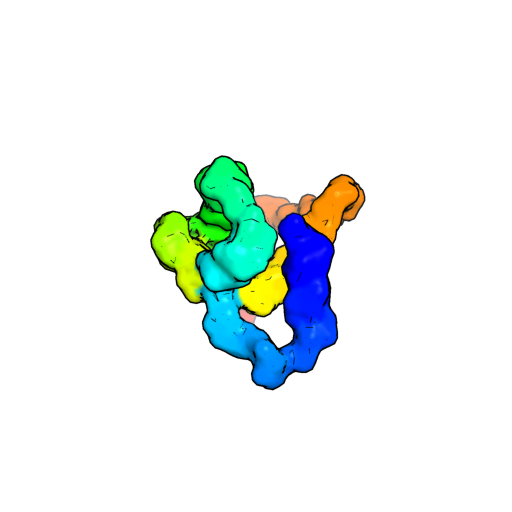1 97 ? -24.504 5.684 21.343 1.00 94.38 97 GLN A O 1
ATOM 771 N N . LEU A 1 98 ? -23.371 3.765 21.624 1.00 93.50 98 LEU A N 1
ATOM 772 C CA . LEU A 1 98 ? -24.348 2.889 20.966 1.00 93.50 98 LEU A CA 1
ATOM 773 C C . LEU A 1 98 ? -25.247 2.137 21.961 1.00 93.50 98 LEU A C 1
ATOM 775 O O . LEU A 1 98 ? -26.208 1.505 21.529 1.00 93.50 98 LEU A O 1
ATOM 779 N N . ALA A 1 99 ? -24.909 2.177 23.251 1.00 65.44 99 ALA A N 1
ATOM 780 C CA . ALA A 1 99 ? -25.684 1.619 24.358 1.00 65.44 99 ALA A CA 1
ATOM 781 C C . ALA A 1 99 ? -26.376 2.750 25.123 1.00 65.44 99 ALA A C 1
ATOM 783 O O . ALA A 1 99 ? -27.517 2.520 25.578 1.00 65.44 99 ALA A O 1
#

Radius of gyration: 16.73 Å; Cα contacts (8 Å, |Δi|>4): 70; chains: 1; bounding box: 39×28×44 Å

Solvent-accessible surface area (backbone atoms only — not comparable to full-atom values): 5953 Å² total; per-residue (Å²): 108,48,69,61,46,52,54,59,64,74,47,62,71,90,78,52,81,78,43,23,34,46,57,50,40,58,75,68,63,60,50,72,65,49,44,69,74,45,56,33,54,55,44,15,64,77,65,76,44,55,63,71,61,36,35,61,37,52,34,63,62,52,42,51,53,34,51,77,65,45,64,60,59,86,69,89,59,68,87,83,81,80,58,82,85,38,71,61,56,55,52,59,55,54,54,68,74,76,113

Mean predicted aligned error: 4.5 Å

Nearest PDB structures (foldseek):
  7s03-assembly1_A-2  TM=2.119E-01  e=5.671E+00  Homo sapiens

Secondary structure (DSSP, 8-state):
-HHHHHHHHHS-GGGTTT-BHHHHHHHTT--HHHIIIIIHHHHHHHHT--HHHHHHSBHHHHHHHHHHTT-SSSS--------TT-THHHHHHHHTTT-